Protein AF-T2IF81-F1 (afdb_monomer)

Radius of gyration: 13.17 Å; Cα contacts (8 Å, |Δi|>4): 58; chains: 1; bounding box: 24×33×40 Å

pLDDT: mean 86.26, std 16.94, range [41.22, 98.5]

Organism: NCBI:txid423474

Mean predicted aligned error: 6.44 Å

Structure (mmCIF, N/CA/C/O backbone):
data_AF-T2IF81-F1
#
_entry.id   AF-T2IF81-F1
#
loop_
_atom_site.group_PDB
_atom_site.id
_atom_site.type_symbol
_atom_site.label_atom_id
_atom_site.label_alt_id
_atom_site.label_comp_id
_atom_site.label_asym_id
_atom_site.label_entity_id
_atom_site.label_seq_id
_atom_site.pdbx_PDB_ins_code
_atom_site.Cartn_x
_atom_site.Cartn_y
_atom_site.Cartn_z
_atom_site.occupancy
_atom_site.B_iso_or_equiv
_atom_site.auth_seq_id
_atom_site.auth_comp_id
_atom_site.auth_asym_id
_atom_site.auth_atom_id
_atom_site.pdbx_PDB_model_num
ATOM 1 N N . MET A 1 1 ? 1.421 -28.791 -9.974 1.00 64.88 1 MET A N 1
ATOM 2 C CA . MET A 1 1 ? 1.154 -27.578 -9.168 1.00 64.88 1 MET A CA 1
ATOM 3 C C . MET A 1 1 ? 0.364 -26.598 -10.022 1.00 64.88 1 MET A C 1
ATOM 5 O O . MET A 1 1 ? 0.799 -26.361 -11.146 1.00 64.88 1 MET A O 1
ATOM 9 N N . PRO A 1 2 ? -0.786 -26.071 -9.570 1.00 69.06 2 PRO A N 1
ATOM 10 C CA . PRO A 1 2 ? -1.473 -25.011 -10.303 1.00 69.06 2 PRO A CA 1
ATOM 11 C C . PRO A 1 2 ? -0.575 -23.770 -10.374 1.00 69.06 2 PRO A C 1
ATOM 13 O O . PRO A 1 2 ? 0.107 -23.437 -9.404 1.00 69.06 2 PRO A O 1
ATOM 16 N N . LYS A 1 3 ? -0.539 -23.106 -11.535 1.00 67.56 3 LYS A N 1
ATOM 17 C CA . LYS A 1 3 ? 0.179 -21.835 -11.679 1.00 67.56 3 LYS A CA 1
ATOM 18 C C . LYS A 1 3 ? -0.518 -20.798 -10.807 1.00 67.56 3 LYS A C 1
ATOM 20 O O . LYS A 1 3 ? -1.714 -20.566 -10.962 1.00 67.56 3 LYS A O 1
ATOM 25 N N . LEU A 1 4 ? 0.237 -20.194 -9.896 1.00 73.31 4 LEU A N 1
ATOM 26 C CA . LEU A 1 4 ? -0.247 -19.052 -9.136 1.00 73.31 4 LEU A CA 1
ATOM 27 C C . LEU A 1 4 ? -0.585 -17.911 -10.106 1.00 73.31 4 LEU A C 1
ATOM 29 O O . LEU A 1 4 ? 0.117 -17.737 -11.110 1.00 73.31 4 LEU A O 1
ATOM 33 N N . PRO A 1 5 ? -1.65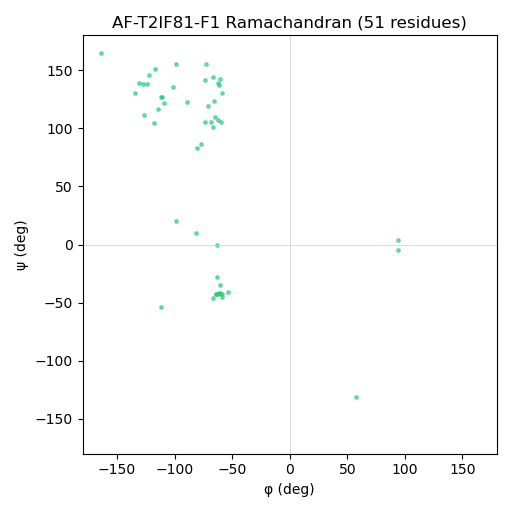4 -17.146 -9.837 1.00 75.69 5 PRO A N 1
ATOM 34 C CA . PRO A 1 5 ? -2.000 -16.001 -10.660 1.00 75.69 5 PRO A CA 1
ATOM 35 C C . PRO A 1 5 ? -0.833 -15.009 -10.676 1.00 75.69 5 PRO A C 1
ATOM 37 O O . PRO A 1 5 ? -0.285 -14.653 -9.633 1.00 75.69 5 PRO A O 1
ATOM 40 N N . ASN A 1 6 ? -0.446 -14.570 -11.874 1.00 80.44 6 ASN A N 1
ATOM 41 C CA . ASN A 1 6 ? 0.606 -13.576 -12.052 1.00 80.44 6 ASN A CA 1
ATOM 42 C C . ASN A 1 6 ? 0.015 -12.179 -11.816 1.00 80.44 6 ASN A C 1
ATOM 44 O O . ASN A 1 6 ? -0.429 -11.512 -12.750 1.00 80.44 6 ASN A O 1
ATOM 48 N N . VAL A 1 7 ? -0.075 -11.788 -10.545 1.00 87.00 7 VAL A N 1
ATOM 49 C CA . VAL A 1 7 ? -0.553 -10.465 -10.129 1.00 87.00 7 VAL A CA 1
ATOM 50 C C . VAL A 1 7 ? 0.634 -9.511 -10.077 1.00 87.00 7 VAL A C 1
ATOM 52 O O . VAL A 1 7 ? 1.603 -9.742 -9.356 1.00 87.00 7 VAL A O 1
ATOM 55 N N . THR A 1 8 ? 0.555 -8.415 -10.827 1.00 89.75 8 THR A N 1
ATOM 56 C CA . THR A 1 8 ? 1.586 -7.368 -10.793 1.00 89.75 8 THR A CA 1
ATOM 57 C C . THR A 1 8 ? 1.513 -6.562 -9.493 1.00 89.75 8 THR A C 1
ATOM 59 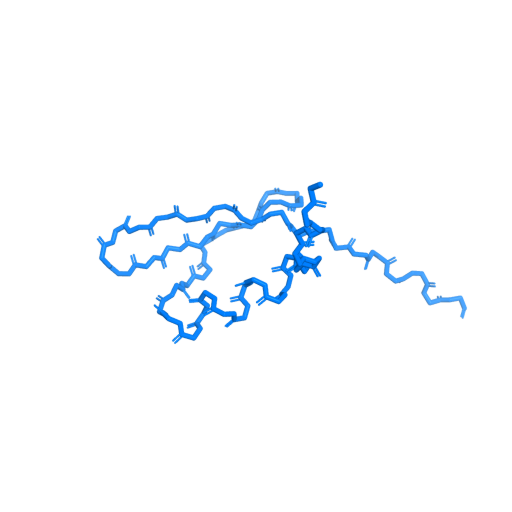O O . THR A 1 8 ? 0.442 -6.415 -8.900 1.00 89.75 8 THR A O 1
ATOM 62 N N . GLY A 1 9 ? 2.630 -5.953 -9.078 1.00 90.50 9 GLY A N 1
ATOM 63 C CA . GLY A 1 9 ? 2.654 -5.065 -7.908 1.00 90.50 9 GLY A CA 1
ATOM 64 C C . GLY A 1 9 ? 1.609 -3.945 -7.991 1.00 90.50 9 GLY A C 1
ATOM 65 O O . GLY A 1 9 ? 0.900 -3.691 -7.023 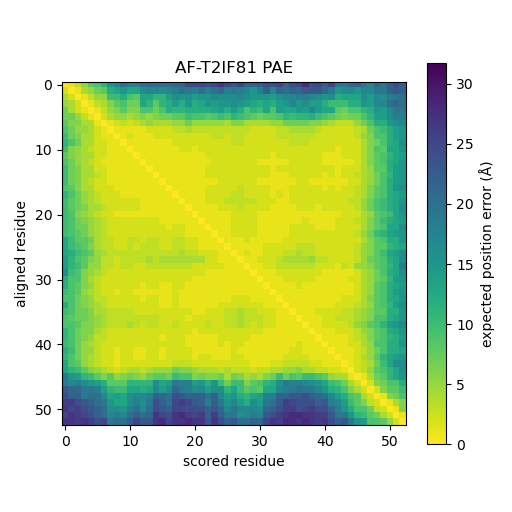1.00 90.50 9 GLY A O 1
ATOM 66 N N . ASN A 1 10 ? 1.426 -3.354 -9.177 1.00 90.44 10 ASN A N 1
ATOM 67 C CA . ASN A 1 10 ? 0.424 -2.309 -9.413 1.00 90.44 10 ASN A CA 1
ATOM 68 C C . ASN A 1 10 ? -1.013 -2.811 -9.218 1.00 90.44 10 ASN A C 1
ATOM 70 O O . ASN A 1 10 ? -1.821 -2.124 -8.595 1.00 90.44 10 ASN A O 1
ATOM 74 N N . GLN A 1 11 ? -1.334 -4.015 -9.703 1.00 92.81 11 GLN A N 1
ATOM 75 C CA . GLN A 1 11 ? -2.653 -4.620 -9.485 1.00 92.81 11 GLN A CA 1
ATOM 76 C C . GLN A 1 11 ? -2.898 -4.889 -7.997 1.00 92.81 11 GLN A C 1
ATOM 78 O O . GLN A 1 11 ? -3.975 -4.582 -7.486 1.00 92.81 11 GLN A O 1
ATOM 83 N N . LEU A 1 12 ? -1.891 -5.401 -7.282 1.00 93.94 12 LEU A N 1
ATOM 84 C CA . LEU A 1 12 ? -1.997 -5.640 -5.845 1.00 93.94 12 LEU A CA 1
ATOM 85 C C . LEU A 1 12 ? -2.228 -4.334 -5.072 1.00 93.94 12 LEU A C 1
ATOM 87 O O . LEU A 1 12 ? -3.094 -4.282 -4.204 1.00 93.94 12 LEU A O 1
ATOM 91 N N . ILE A 1 13 ? -1.513 -3.266 -5.422 1.00 95.12 13 ILE A N 1
ATOM 92 C CA . ILE A 1 13 ? -1.683 -1.935 -4.824 1.00 95.12 13 ILE A CA 1
ATOM 93 C C . ILE A 1 13 ? -3.104 -1.416 -5.020 1.00 95.12 13 ILE A C 1
ATOM 95 O O . ILE A 1 13 ? -3.707 -0.927 -4.071 1.00 95.12 13 ILE A O 1
ATOM 99 N N . GLN A 1 14 ? -3.661 -1.540 -6.227 1.00 95.06 14 GLN A N 1
ATOM 100 C CA . GLN A 1 14 ? -5.030 -1.097 -6.499 1.00 95.06 14 GLN A CA 1
ATOM 101 C C . GLN A 1 14 ? -6.052 -1.830 -5.627 1.00 95.06 14 GLN A C 1
ATOM 103 O O . GLN A 1 14 ? -6.981 -1.206 -5.117 1.00 95.06 14 GLN A O 1
ATOM 108 N N . VAL A 1 15 ? -5.883 -3.141 -5.437 1.00 96.19 15 VAL A N 1
ATOM 109 C CA . VAL A 1 15 ? -6.756 -3.930 -4.557 1.00 96.19 15 VAL A CA 1
ATOM 110 C C . VAL A 1 15 ? -6.576 -3.514 -3.099 1.00 96.19 15 VAL A C 1
ATOM 112 O O . VAL A 1 15 ? -7.569 -3.281 -2.416 1.00 96.19 15 VAL A O 1
ATOM 115 N N . LEU A 1 16 ? -5.333 -3.358 -2.636 1.00 96.69 16 LEU A N 1
ATOM 116 C CA . LEU A 1 16 ? -5.026 -2.914 -1.275 1.00 96.69 16 LEU A CA 1
ATOM 117 C C . LEU A 1 16 ? -5.638 -1.537 -0.977 1.00 96.69 16 LEU A C 1
ATOM 119 O O . LEU A 1 16 ? -6.262 -1.363 0.068 1.00 96.69 16 LEU A O 1
ATOM 123 N N . ASN A 1 17 ? -5.550 -0.597 -1.918 1.00 97.12 17 ASN A N 1
ATOM 124 C CA . ASN A 1 17 ? -6.164 0.723 -1.787 1.00 97.12 17 ASN A CA 1
ATOM 125 C C . ASN A 1 17 ? -7.691 0.639 -1.651 1.00 97.12 17 ASN A C 1
ATOM 127 O O . ASN A 1 17 ? -8.274 1.325 -0.814 1.00 97.12 17 ASN A O 1
ATOM 131 N N . LYS A 1 18 ? -8.349 -0.236 -2.427 1.00 97.81 18 LYS A N 1
ATOM 132 C CA . LYS A 1 18 ? -9.807 -0.448 -2.336 1.00 97.81 18 LYS A CA 1
ATOM 133 C C . LYS A 1 18 ? -10.249 -1.004 -0.984 1.00 97.81 18 LYS A C 1
ATOM 135 O O . LYS A 1 18 ? -11.377 -0.750 -0.581 1.00 97.81 18 LYS A O 1
ATOM 140 N N . VAL A 1 19 ? -9.383 -1.748 -0.297 1.00 97.38 19 VAL A N 1
ATOM 141 C CA . VAL A 1 19 ? -9.663 -2.304 1.038 1.00 97.38 19 VAL A CA 1
ATOM 142 C C . VAL A 1 19 ? -9.056 -1.466 2.169 1.00 97.38 19 VAL A C 1
ATOM 144 O O . VAL A 1 19 ? -8.883 -1.968 3.271 1.00 97.38 19 VAL A O 1
ATOM 147 N N . GLY A 1 20 ? -8.732 -0.194 1.905 1.00 98.00 20 GLY A N 1
ATOM 148 C CA . GLY A 1 20 ? -8.391 0.795 2.933 1.00 98.00 20 GLY A CA 1
ATOM 149 C C . GLY A 1 20 ? -6.901 0.955 3.239 1.00 98.00 20 GLY A C 1
ATOM 150 O O . GLY A 1 20 ? -6.544 1.718 4.136 1.00 98.00 20 GLY A O 1
ATOM 151 N N . PHE A 1 21 ? -6.005 0.267 2.527 1.00 98.50 21 PHE A N 1
ATOM 152 C CA . PHE A 1 21 ? -4.575 0.541 2.664 1.00 98.50 21 PHE A CA 1
ATOM 153 C C . PHE A 1 21 ? -4.212 1.856 1.975 1.00 98.50 21 PHE A C 1
ATOM 155 O O . PHE A 1 21 ? -4.692 2.169 0.893 1.00 98.50 21 PHE A O 1
ATOM 162 N N . GLN A 1 22 ? -3.310 2.605 2.593 1.00 97.94 22 GLN A N 1
ATOM 163 C CA . GLN A 1 22 ? -2.818 3.882 2.099 1.00 97.94 22 GLN A CA 1
ATOM 164 C C . GLN A 1 22 ? -1.305 3.826 1.931 1.00 97.94 22 GLN A C 1
ATOM 166 O O . GLN A 1 22 ? -0.603 3.170 2.706 1.00 97.94 22 GLN A O 1
ATOM 171 N N . PHE A 1 23 ? -0.785 4.522 0.923 1.00 97.12 23 PHE A N 1
ATOM 172 C CA . PHE A 1 23 ? 0.654 4.657 0.725 1.00 97.12 23 PHE A CA 1
ATOM 173 C C . PHE A 1 23 ? 1.315 5.353 1.921 1.00 97.12 23 PHE A C 1
ATOM 175 O O . PHE A 1 23 ? 0.821 6.359 2.420 1.00 97.12 23 PHE A O 1
ATOM 182 N N . VAL A 1 24 ? 2.470 4.835 2.345 1.00 97.62 24 VAL A N 1
ATOM 183 C CA . VAL A 1 24 ? 3.295 5.443 3.398 1.00 97.62 24 VAL A CA 1
ATOM 184 C C . VAL A 1 24 ? 4.604 5.971 2.828 1.00 97.62 24 VAL A C 1
ATOM 186 O O . VAL A 1 24 ? 4.970 7.115 3.069 1.00 97.62 24 VAL A O 1
ATOM 189 N N . AR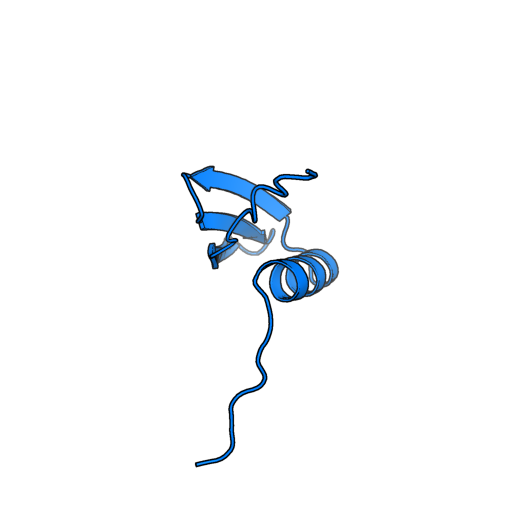G A 1 25 ? 5.357 5.113 2.130 1.00 95.75 25 ARG A N 1
ATOM 190 C CA . ARG A 1 25 ? 6.640 5.471 1.511 1.00 95.75 25 ARG A CA 1
ATOM 191 C C . ARG A 1 25 ? 7.060 4.443 0.472 1.00 95.75 25 ARG A C 1
ATOM 193 O O . ARG A 1 25 ? 6.618 3.295 0.513 1.00 95.75 25 ARG A O 1
ATOM 200 N N . GLN A 1 26 ? 8.028 4.815 -0.353 1.00 95.31 26 GLN A N 1
ATOM 201 C CA . GLN A 1 26 ? 8.725 3.903 -1.250 1.00 95.31 26 GLN A CA 1
ATOM 202 C C . GLN A 1 26 ? 10.238 4.025 -1.063 1.00 95.31 26 GLN A C 1
ATOM 204 O O . GLN A 1 26 ? 10.765 5.127 -0.922 1.00 95.31 26 GLN A O 1
ATOM 209 N N . LYS A 1 27 ? 10.936 2.884 -1.056 1.00 93.81 27 LYS A N 1
ATOM 210 C CA . LYS A 1 27 ? 12.402 2.817 -1.115 1.00 93.81 27 LYS A CA 1
ATOM 211 C C . LYS A 1 27 ? 12.791 1.890 -2.262 1.00 93.81 27 LYS A C 1
ATOM 213 O O . LYS A 1 27 ? 12.560 0.684 -2.190 1.00 93.81 27 LYS A O 1
ATOM 218 N N . GLY A 1 28 ? 13.372 2.455 -3.319 1.00 91.38 28 GLY A N 1
ATOM 219 C CA . GLY A 1 28 ? 13.657 1.711 -4.547 1.00 91.38 28 GLY A CA 1
ATOM 220 C C . GLY A 1 28 ? 12.381 1.098 -5.129 1.00 91.38 28 GLY A C 1
ATOM 221 O O . GLY A 1 28 ? 11.354 1.764 -5.212 1.00 91.38 28 GLY A O 1
ATOM 222 N N . SER A 1 29 ? 12.421 -0.186 -5.475 1.00 91.44 29 SER A N 1
ATOM 223 C CA . SER A 1 29 ? 11.268 -0.924 -6.005 1.00 91.44 29 SER A CA 1
ATOM 224 C C . SER A 1 29 ? 10.292 -1.426 -4.937 1.00 91.44 29 SER A C 1
ATOM 226 O O . SER A 1 29 ? 9.429 -2.230 -5.251 1.00 91.44 29 SER A O 1
ATOM 228 N N . HIS A 1 30 ? 10.410 -1.026 -3.669 1.00 93.62 30 HIS A N 1
ATOM 229 C CA . HIS A 1 30 ? 9.5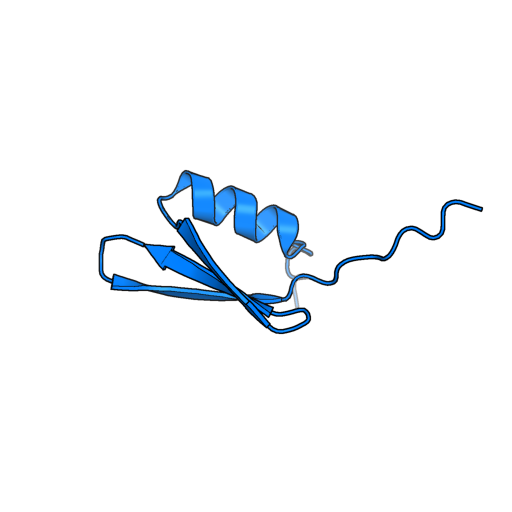33 -1.526 -2.606 1.00 93.62 30 HIS A CA 1
ATOM 230 C C . HIS A 1 30 ? 8.662 -0.407 -2.057 1.00 93.62 30 HIS A C 1
ATOM 232 O O . HIS A 1 30 ? 9.156 0.555 -1.458 1.00 93.62 30 HIS A O 1
ATOM 238 N N . MET A 1 31 ? 7.356 -0.563 -2.234 1.00 95.94 31 MET A N 1
ATOM 239 C CA . MET A 1 31 ? 6.355 0.367 -1.749 1.00 95.94 31 MET A CA 1
ATOM 240 C C . MET A 1 31 ? 5.701 -0.161 -0.483 1.00 95.94 31 MET A C 1
ATOM 242 O O . MET A 1 31 ? 5.352 -1.334 -0.395 1.00 95.94 31 MET A O 1
ATOM 246 N N . ARG A 1 32 ? 5.524 0.705 0.510 1.00 97.56 32 ARG A N 1
ATOM 247 C CA . ARG A 1 32 ? 4.941 0.346 1.798 1.00 97.56 32 ARG A CA 1
ATOM 248 C C . ARG A 1 32 ? 3.583 1.010 1.957 1.00 97.56 32 ARG A C 1
ATOM 250 O O . ARG A 1 32 ? 3.485 2.228 1.817 1.00 97.56 32 ARG A O 1
ATOM 257 N N . LEU A 1 33 ? 2.572 0.205 2.272 1.00 98.31 33 LEU A N 1
ATOM 258 C CA . LEU A 1 33 ? 1.209 0.641 2.543 1.00 98.31 33 LEU A CA 1
ATOM 259 C C . LEU A 1 33 ? 0.808 0.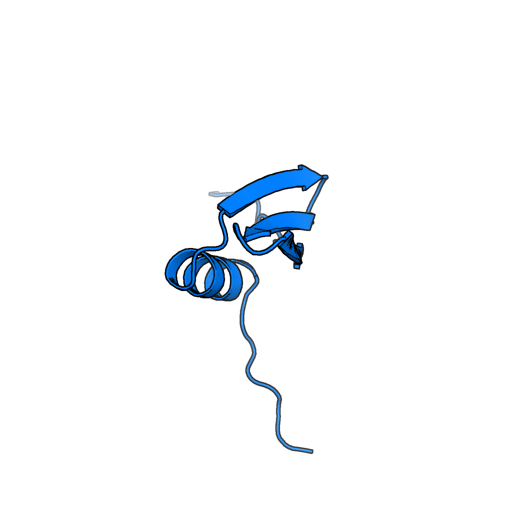306 3.981 1.00 98.31 33 LEU A C 1
ATOM 261 O O . LEU A 1 33 ? 1.290 -0.679 4.547 1.00 98.31 33 LEU A O 1
ATOM 265 N N . ARG A 1 34 ? -0.084 1.106 4.561 1.00 98.38 34 ARG A N 1
ATOM 266 C CA . ARG A 1 34 ? -0.628 0.924 5.910 1.00 98.38 34 ARG A CA 1
ATOM 267 C C . ARG A 1 34 ? -2.145 1.037 5.888 1.00 98.38 34 ARG A C 1
ATOM 269 O O . ARG A 1 34 ? -2.673 1.919 5.226 1.00 98.38 34 ARG A O 1
ATOM 276 N N . HIS A 1 35 ? -2.813 0.169 6.629 1.00 98.50 35 HIS A N 1
ATOM 277 C CA . HIS A 1 35 ? -4.237 0.272 6.917 1.00 98.50 35 HIS A CA 1
ATOM 278 C C . HIS A 1 35 ? -4.440 0.893 8.312 1.00 98.50 35 HIS A C 1
ATOM 280 O O . HIS A 1 35 ? -3.547 0.840 9.167 1.00 98.50 35 HIS A O 1
ATOM 286 N N . GLU A 1 36 ? -5.592 1.522 8.535 1.00 97.44 36 GLU A N 1
ATOM 287 C CA . GLU A 1 36 ? -5.917 2.215 9.790 1.00 97.44 36 GLU A CA 1
ATOM 288 C C . GLU A 1 36 ? -5.900 1.272 11.005 1.00 97.44 36 GLU A C 1
ATOM 290 O O . GLU A 1 36 ? -5.397 1.637 12.064 1.00 97.44 36 GLU A O 1
ATOM 295 N N . ASP A 1 37 ? -6.310 0.016 10.805 1.00 97.50 37 ASP A N 1
ATOM 296 C CA . ASP A 1 37 ? -6.239 -1.078 11.794 1.00 97.50 37 ASP A CA 1
ATOM 297 C C . ASP A 1 37 ? -4.809 -1.468 12.233 1.00 97.50 37 ASP A C 1
ATOM 299 O O . ASP A 1 37 ? -4.630 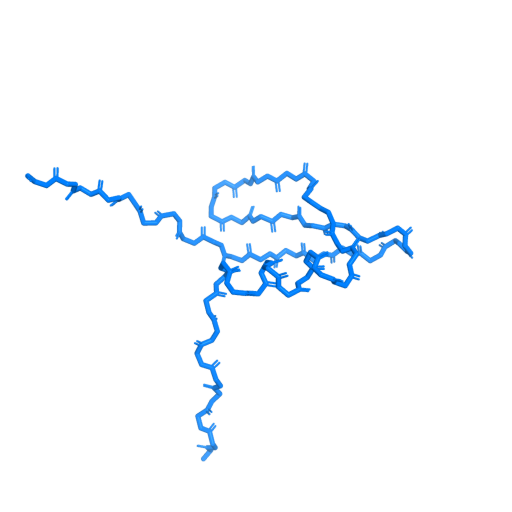-2.37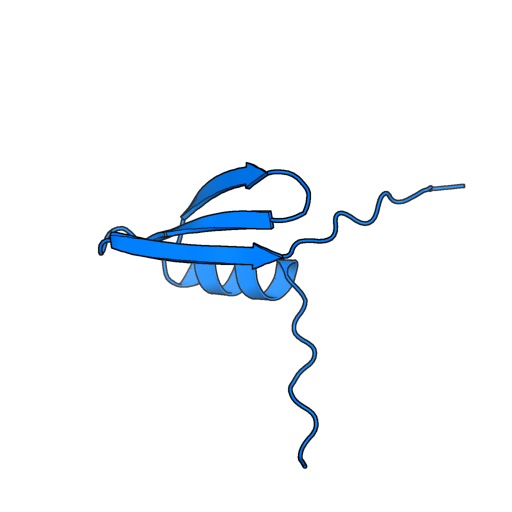6 13.044 1.00 97.50 37 ASP A O 1
ATOM 303 N N . GLY A 1 38 ? -3.778 -0.813 11.691 1.00 97.12 38 GLY A N 1
ATOM 304 C CA . GLY A 1 38 ? -2.379 -1.031 12.046 1.00 97.12 38 GLY A CA 1
ATOM 305 C C . GLY A 1 38 ? -1.639 -2.030 11.158 1.00 97.12 38 GLY A C 1
ATOM 306 O O . GLY A 1 38 ? -0.419 -2.159 11.303 1.00 97.12 38 GLY A O 1
ATOM 307 N N . ARG A 1 39 ? -2.305 -2.699 10.206 1.00 98.38 39 ARG A N 1
ATOM 308 C CA . ARG A 1 39 ? -1.627 -3.600 9.258 1.00 98.38 39 ARG A CA 1
ATOM 309 C C . ARG A 1 39 ? -0.711 -2.829 8.321 1.00 98.38 39 ARG A C 1
ATOM 311 O O . ARG A 1 39 ? -1.023 -1.729 7.867 1.00 98.38 39 ARG A O 1
ATOM 318 N N . VAL A 1 40 ? 0.418 -3.444 7.979 1.00 97.88 40 VAL A N 1
ATOM 319 C CA . VAL A 1 40 ? 1.413 -2.861 7.079 1.00 97.88 40 VAL A CA 1
ATOM 320 C C . VAL A 1 40 ? 1.869 -3.899 6.064 1.00 97.88 40 VAL A C 1
ATOM 322 O O . VAL A 1 40 ? 2.252 -5.005 6.433 1.00 97.88 40 VAL A O 1
ATOM 325 N N . VAL A 1 41 ? 1.862 -3.521 4.788 1.00 97.56 41 VAL A N 1
ATOM 326 C CA . VAL A 1 41 ? 2.238 -4.386 3.664 1.00 97.56 41 VAL A CA 1
ATOM 327 C C . VAL A 1 41 ? 3.355 -3.720 2.869 1.00 97.56 41 VAL A C 1
ATOM 329 O O . VAL A 1 41 ? 3.324 -2.512 2.635 1.00 97.56 41 VAL A O 1
ATOM 332 N N . THR A 1 42 ? 4.350 -4.505 2.453 1.00 97.06 42 THR A N 1
ATOM 333 C CA . THR A 1 42 ? 5.378 -4.068 1.499 1.00 97.06 42 THR A CA 1
ATOM 334 C C . THR A 1 42 ? 5.145 -4.785 0.176 1.00 97.06 42 THR A C 1
ATOM 336 O O . THR A 1 42 ? 5.155 -6.011 0.139 1.00 97.06 42 THR 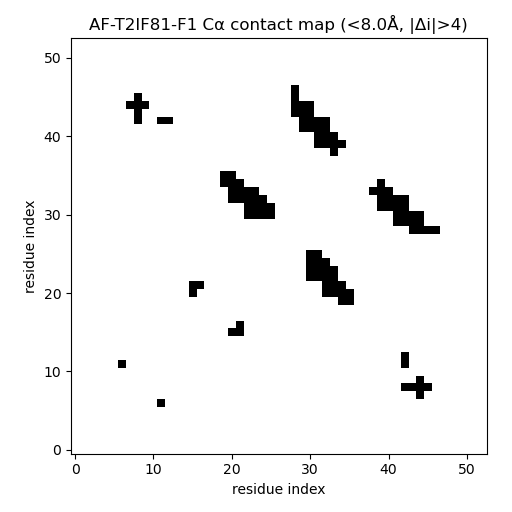A O 1
ATOM 339 N N . VAL A 1 43 ? 4.937 -4.026 -0.897 1.00 94.81 43 VAL A N 1
ATOM 340 C CA . VAL A 1 43 ? 4.706 -4.535 -2.250 1.00 94.81 43 VAL A CA 1
ATOM 341 C C . VAL A 1 43 ? 5.914 -4.205 -3.129 1.00 94.81 43 VAL A C 1
ATOM 343 O O . VAL A 1 43 ? 6.295 -3.032 -3.206 1.00 94.81 43 VAL A O 1
ATOM 346 N N . PRO A 1 44 ? 6.517 -5.192 -3.813 1.00 92.69 44 PRO A N 1
ATOM 347 C CA . PRO A 1 44 ? 7.490 -4.917 -4.855 1.00 92.69 44 PRO A CA 1
ATOM 348 C C . PRO A 1 44 ? 6.780 -4.317 -6.078 1.00 92.69 44 PRO A C 1
ATOM 350 O O . PRO A 1 44 ? 5.910 -4.931 -6.694 1.00 92.69 44 PRO A O 1
ATOM 353 N N . VAL A 1 45 ? 7.166 -3.102 -6.433 1.00 89.31 45 VAL A N 1
ATOM 354 C CA . VAL A 1 45 ? 6.802 -2.386 -7.652 1.00 89.31 45 VAL A CA 1
ATOM 355 C C . VAL A 1 45 ? 8.062 -2.117 -8.455 1.00 89.31 45 VAL A C 1
ATOM 357 O O . VAL A 1 45 ? 8.864 -1.237 -8.144 1.00 89.31 45 VAL A O 1
ATOM 360 N N . HIS A 1 46 ? 8.234 -2.887 -9.523 1.00 79.00 46 HIS A N 1
ATOM 361 C CA . HIS A 1 46 ? 9.206 -2.558 -10.552 1.00 79.00 46 HIS A CA 1
ATOM 362 C C . HIS A 1 46 ? 8.642 -1.388 -11.362 1.00 79.00 46 HIS A C 1
ATOM 364 O O . HIS A 1 46 ? 7.706 -1.565 -12.140 1.00 79.00 46 HIS A O 1
ATOM 370 N N . ILE A 1 47 ? 9.183 -0.184 -11.152 1.00 64.94 47 ILE A N 1
ATOM 371 C CA . ILE A 1 47 ? 8.958 0.935 -12.067 1.00 64.94 47 ILE A CA 1
ATOM 372 C C . ILE A 1 47 ? 9.656 0.530 -13.362 1.00 64.94 47 ILE A C 1
ATOM 374 O O . ILE A 1 47 ? 10.881 0.579 -13.449 1.00 64.94 47 ILE A O 1
ATOM 378 N N . ALA A 1 48 ? 8.895 0.058 -14.345 1.00 56.03 48 ALA A N 1
ATOM 379 C CA . ALA A 1 48 ? 9.415 -0.007 -15.696 1.00 56.03 48 ALA A CA 1
ATOM 380 C C . ALA A 1 48 ? 9.701 1.443 -16.100 1.00 56.03 48 ALA A C 1
ATOM 382 O O . ALA A 1 48 ? 8.768 2.224 -16.291 1.00 56.03 48 ALA A O 1
ATOM 383 N N . ILE A 1 49 ? 10.980 1.822 -16.161 1.00 49.28 49 ILE A N 1
ATOM 384 C CA . ILE A 1 49 ? 11.380 3.012 -16.906 1.00 49.28 49 ILE A CA 1
ATOM 385 C C . ILE A 1 49 ? 10.937 2.712 -18.334 1.00 49.28 49 ILE A C 1
ATOM 387 O O . ILE A 1 49 ? 11.499 1.834 -18.989 1.00 49.28 49 ILE A O 1
ATOM 391 N N . ARG A 1 50 ? 9.854 3.348 -18.780 1.00 44.28 50 ARG A N 1
ATOM 392 C CA . ARG A 1 50 ? 9.514 3.336 -20.194 1.00 44.28 50 ARG A CA 1
ATOM 393 C C . ARG A 1 50 ? 10.598 4.159 -20.888 1.00 44.28 50 ARG A C 1
ATOM 395 O O . ARG A 1 50 ? 10.642 5.372 -20.728 1.00 44.28 50 ARG A O 1
ATOM 402 N N . ASN A 1 51 ? 11.516 3.483 -21.575 1.00 41.22 51 ASN A N 1
ATOM 403 C CA . ASN A 1 51 ? 12.295 4.115 -22.630 1.00 41.22 51 ASN A CA 1
ATOM 404 C C . ASN A 1 51 ? 11.366 4.205 -23.837 1.00 41.22 51 ASN A C 1
ATOM 406 O O . ASN A 1 51 ? 11.310 3.289 -24.658 1.00 41.22 51 ASN A O 1
ATOM 410 N N . ASP A 1 52 ? 10.585 5.276 -23.884 1.00 45.97 52 ASP A N 1
ATOM 411 C CA . ASP A 1 52 ? 9.914 5.687 -25.107 1.00 45.97 52 ASP A CA 1
ATOM 412 C C . ASP A 1 52 ? 11.045 6.073 -26.076 1.00 45.97 52 ASP A C 1
ATOM 414 O O . ASP A 1 52 ? 11.800 7.007 -25.803 1.00 45.97 52 ASP A O 1
ATOM 418 N N . SER A 1 53 ? 11.252 5.248 -27.107 1.00 41.50 53 SER A N 1
ATOM 419 C CA . SER A 1 53 ? 12.216 5.497 -28.191 1.00 41.50 53 SER A CA 1
ATOM 420 C C . SER A 1 53 ? 11.649 6.479 -29.204 1.00 41.50 53 SER A C 1
ATOM 422 O O . SER A 1 53 ? 10.413 6.447 -29.400 1.00 41.50 53 SER A O 1
#

Sequence (53 aa):
MPKLPNVTGNQLIQVLNKVGFQFVRQKGSHMRLRHEDGRVVTVPVHIAIRNDS

Foldseek 3Di:
DDDDDPQALVNVVVVCVVVAWDWDDDDQQWTWTAHPVGDIDITGHDPPPPPPD

Nearest PDB structures (foldseek):
  1whz-assembly1_A  TM=8.870E-01  e=5.150E-03  Thermus thermophilus
  6g26-assembly1_F  TM=9.141E-01  e=4.189E-02  Burkholderia pseudomallei K96243
  7vpd-assembly1_C  TM=7.217E-01  e=4.988E-01  Streptomyces coelicolor A3(2)
  4q66-assembly1_D  TM=6.870E-01  e=6.431E-01  Saccharomyces cerevisiae R008
  5hcw-assembly5_A  TM=5.793E-01  e=4.122E-01  Thermomonospora curvata DSM 43183

InterPro domains:
  IPR012933 HicA mRNA interferase family [PF07927] (10-46)
  IPR038570 HicA superfamily [G3DSA:3.30.920.30] (6-51)

Solvent-accessible surface area (backbone atoms only — not comparable to full-atom values): 3396 Å² total; per-residue (Å²): 130,84,82,74,81,90,74,50,41,67,59,51,48,55,53,40,42,76,74,55,32,38,85,74,52,69,61,87,47,38,35,32,31,38,31,89,93,68,52,72,48,76,44,64,38,80,78,75,78,78,79,80,126

Secondary structure (DSSP, 8-state):
-PPPP---HHHHHHHHHHTT-EEEEEETTEEEEE-TTS-EEEEE---------